Protein AF-K1SI61-F1 (afdb_monomer_lite)

Radius of gyration: 13.54 Å; chains: 1; bounding box: 35×21×30 Å

InterPro domains:
  IPR029069 HotDog domain superfamily [SSF54637] (3-64)

pLDDT: mean 97.37, std 1.2, range [92.94, 98.5]

Sequence (64 aa):
MSAKDAHYGGNLVDGAHMVHLFGDVATELLIMHDGDEGLFVAYDNVEFLAPVYAGDYIEAVGEI

Foldseek 3Di:
DAQVQQDDPPQWGDPVVVVVVVLVQQQVQCCVVPNGSDDDDDDPDDDDPDIDGHVDDDDDDDDD

Structure (mmCIF, N/CA/C/O backbone):
data_AF-K1SI61-F1
#
_entry.id   AF-K1SI61-F1
#
loop_
_atom_site.group_PDB
_atom_site.id
_atom_site.type_symbol
_atom_site.label_atom_id
_atom_site.label_alt_id
_atom_site.label_comp_id
_atom_site.label_asym_id
_atom_site.label_entity_id
_atom_site.label_seq_id
_atom_site.pdbx_PDB_ins_code
_atom_site.Cartn_x
_atom_site.Cartn_y
_atom_site.Cartn_z
_atom_site.occupancy
_atom_site.B_iso_or_equiv
_atom_site.auth_seq_id
_atom_site.auth_comp_id
_atom_site.auth_asym_id
_atom_site.auth_atom_id
_atom_site.pdbx_PDB_model_num
ATOM 1 N N . MET A 1 1 ? -0.414 2.785 -12.424 1.00 93.44 1 MET A N 1
ATOM 2 C CA . MET A 1 1 ? 1.002 2.957 -12.054 1.00 93.44 1 MET A CA 1
ATOM 3 C C . MET A 1 1 ? 1.680 3.876 -13.046 1.00 93.44 1 MET A C 1
ATOM 5 O O . MET A 1 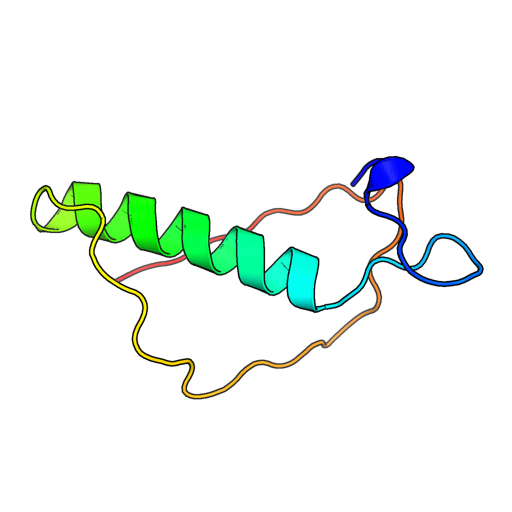1 ? 1.591 3.668 -14.248 1.00 93.44 1 MET A O 1
ATOM 9 N N . SER A 1 2 ? 2.323 4.923 -12.563 1.00 94.31 2 SER A N 1
ATOM 10 C CA . SER A 1 2 ? 3.048 5.921 -13.349 1.00 94.31 2 SER A CA 1
ATOM 11 C C . SER A 1 2 ? 4.558 5.783 -13.144 1.00 94.31 2 SER A C 1
ATOM 13 O O . SER A 1 2 ? 5.015 5.023 -12.296 1.00 94.31 2 SER A O 1
ATOM 15 N N . ALA A 1 3 ? 5.355 6.545 -13.899 1.00 95.56 3 ALA A N 1
ATOM 16 C CA . ALA A 1 3 ? 6.815 6.509 -13.783 1.00 95.56 3 ALA A CA 1
ATOM 17 C C . ALA A 1 3 ? 7.333 6.861 -12.374 1.00 95.56 3 ALA A C 1
ATOM 19 O O . ALA A 1 3 ? 8.416 6.422 -12.007 1.00 95.56 3 ALA A O 1
ATOM 20 N N . LYS A 1 4 ? 6.566 7.625 -11.581 1.00 96.75 4 LYS A N 1
ATOM 21 C C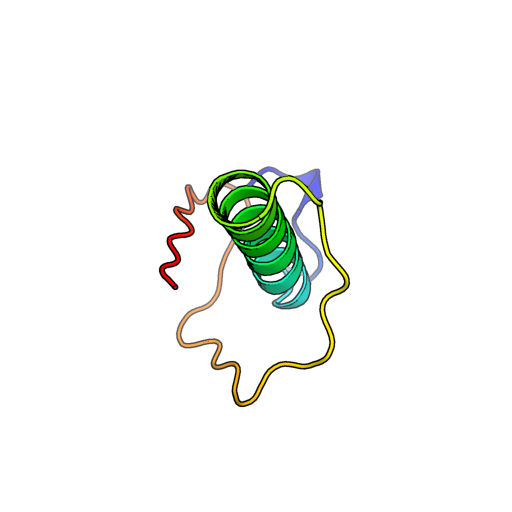A . LYS A 1 4 ? 6.929 7.976 -10.197 1.00 96.75 4 LYS A CA 1
ATOM 22 C C . LYS A 1 4 ? 6.798 6.797 -9.224 1.00 96.75 4 LYS A C 1
ATOM 24 O O . LYS A 1 4 ? 7.362 6.855 -8.141 1.00 96.75 4 LYS A O 1
ATOM 29 N N . ASP A 1 5 ? 6.022 5.782 -9.602 1.00 96.88 5 ASP A N 1
ATOM 30 C CA . ASP A 1 5 ? 5.715 4.627 -8.759 1.00 96.88 5 ASP A CA 1
ATOM 31 C C . ASP A 1 5 ? 6.749 3.504 -8.970 1.00 96.88 5 ASP A C 1
ATOM 33 O O . ASP A 1 5 ? 6.824 2.569 -8.179 1.00 96.88 5 ASP A O 1
ATOM 37 N N . ALA A 1 6 ? 7.585 3.597 -10.016 1.00 97.19 6 ALA A N 1
ATOM 38 C CA . ALA A 1 6 ? 8.730 2.710 -10.189 1.00 97.19 6 ALA A CA 1
ATOM 39 C C . ALA A 1 6 ? 9.736 2.912 -9.048 1.00 97.19 6 ALA A C 1
ATOM 41 O O . ALA A 1 6 ? 10.215 4.023 -8.819 1.00 97.19 6 ALA A O 1
ATOM 42 N N . HIS A 1 7 ? 10.092 1.818 -8.378 1.00 97.38 7 HIS A N 1
ATOM 43 C CA . HIS A 1 7 ? 10.998 1.836 -7.233 1.00 97.38 7 HIS A CA 1
ATOM 44 C C . HIS A 1 7 ? 12.351 1.202 -7.561 1.00 97.38 7 HIS A C 1
ATOM 46 O O . HIS A 1 7 ? 13.407 1.711 -7.183 1.00 97.38 7 HIS A O 1
ATOM 52 N N . TYR A 1 8 ? 12.330 0.087 -8.291 1.00 97.25 8 TYR A N 1
ATOM 53 C CA . TYR A 1 8 ? 13.522 -0.664 -8.662 1.00 97.25 8 TYR A CA 1
ATOM 54 C C . TYR A 1 8 ? 13.851 -0.503 -10.150 1.00 97.25 8 TYR A C 1
ATOM 56 O O . TYR A 1 8 ? 13.053 -0.026 -10.962 1.00 97.25 8 TYR A O 1
ATOM 64 N N . GLY A 1 9 ? 15.063 -0.925 -10.523 1.00 96.62 9 GLY A N 1
ATOM 65 C CA . GLY A 1 9 ? 15.503 -0.929 -11.917 1.00 96.62 9 GLY A CA 1
ATOM 66 C C . GLY A 1 9 ? 14.553 -1.721 -12.822 1.00 96.62 9 GLY A C 1
ATOM 67 O O . GLY A 1 9 ? 13.977 -2.724 -12.411 1.00 96.62 9 GLY A O 1
ATOM 68 N N . GLY A 1 10 ? 14.398 -1.268 -14.068 1.00 97.00 10 GLY A N 1
ATOM 69 C CA . GLY A 1 10 ? 13.492 -1.909 -15.026 1.00 97.00 10 GLY A CA 1
ATOM 70 C C . GLY A 1 10 ? 12.013 -1.574 -14.815 1.00 97.00 10 GLY A C 1
ATOM 71 O O . GLY A 1 10 ? 11.165 -2.377 -15.183 1.00 97.00 10 GLY A O 1
ATOM 72 N N . ASN A 1 11 ? 11.706 -0.399 -14.249 1.00 97.81 11 ASN A N 1
ATOM 73 C CA . ASN A 1 11 ? 10.344 0.091 -13.991 1.00 97.81 11 ASN A CA 1
ATOM 74 C C . ASN A 1 11 ? 9.533 -0.747 -12.988 1.00 97.81 11 ASN A C 1
ATOM 76 O O . ASN A 1 11 ? 8.310 -0.631 -12.957 1.00 97.81 11 ASN A O 1
ATOM 80 N N . LEU A 1 12 ? 10.190 -1.592 -12.191 1.00 98.25 12 LEU A N 1
ATOM 81 C CA . LEU A 1 12 ? 9.527 -2.455 -11.218 1.00 98.25 12 LEU A CA 1
ATOM 82 C C . LEU A 1 12 ? 9.037 -1.625 -10.020 1.00 98.25 12 LEU A C 1
ATOM 84 O O . LEU A 1 12 ? 9.809 -0.890 -9.398 1.00 98.25 12 LEU A O 1
ATOM 88 N N . VAL A 1 13 ? 7.752 -1.752 -9.709 1.00 98.50 13 VAL A N 1
ATOM 89 C CA . VAL A 1 13 ? 7.082 -1.134 -8.559 1.00 98.50 13 VAL A CA 1
ATOM 90 C C . VAL A 1 13 ? 7.282 -2.034 -7.339 1.00 98.50 13 VAL A C 1
ATOM 92 O O . VAL A 1 13 ? 7.279 -3.261 -7.456 1.00 98.50 13 VAL A O 1
ATOM 95 N N . ASP A 1 14 ? 7.506 -1.441 -6.168 1.00 97.88 14 ASP A N 1
ATOM 96 C CA . ASP A 1 14 ? 7.649 -2.209 -4.933 1.00 97.88 14 ASP A CA 1
ATOM 97 C C . ASP A 1 14 ? 6.299 -2.751 -4.423 1.00 97.88 14 ASP A C 1
ATOM 99 O O . ASP A 1 14 ? 5.223 -2.245 -4.742 1.00 97.88 14 ASP A O 1
ATOM 103 N N . GLY A 1 15 ? 6.355 -3.802 -3.603 1.00 97.31 15 GLY A N 1
ATOM 104 C CA . GLY A 1 15 ? 5.154 -4.381 -3.001 1.00 97.31 15 GLY A CA 1
ATOM 105 C C . GLY A 1 15 ? 4.484 -3.471 -1.964 1.00 97.31 15 GLY A C 1
ATOM 106 O O . GLY A 1 15 ? 3.274 -3.562 -1.769 1.00 97.31 15 GLY A O 1
ATOM 107 N N . ALA A 1 16 ? 5.230 -2.562 -1.327 1.00 97.56 16 ALA A N 1
ATOM 108 C CA . ALA A 1 16 ? 4.670 -1.637 -0.341 1.00 97.56 16 ALA A CA 1
ATOM 109 C C . ALA A 1 16 ? 3.671 -0.662 -0.986 1.00 97.56 16 ALA A C 1
ATOM 111 O O . ALA A 1 16 ? 2.686 -0.292 -0.354 1.00 97.56 16 ALA A O 1
ATOM 112 N N . HIS A 1 17 ? 3.849 -0.327 -2.266 1.00 97.81 17 HIS A N 1
ATOM 113 C CA . HIS A 1 17 ? 2.882 0.449 -3.031 1.00 97.81 17 HIS A CA 1
ATOM 114 C C . HIS A 1 17 ? 1.522 -0.258 -3.134 1.00 97.81 17 HIS A C 1
ATOM 116 O O . HIS A 1 17 ? 0.492 0.402 -3.045 1.00 97.81 17 HIS A O 1
ATOM 122 N N . MET A 1 18 ? 1.493 -1.592 -3.266 1.00 97.81 18 MET A N 1
ATOM 123 C CA . MET A 1 18 ? 0.227 -2.344 -3.245 1.00 97.81 18 MET A CA 1
ATOM 124 C C . MET A 1 18 ? -0.395 -2.333 -1.847 1.00 97.81 18 MET A C 1
ATOM 126 O O . MET A 1 18 ? -1.599 -2.158 -1.706 1.00 97.81 18 MET A O 1
ATOM 130 N N . VAL A 1 19 ? 0.433 -2.457 -0.807 1.00 97.75 19 VAL A N 1
ATOM 131 C CA . VAL A 1 19 ? -0.023 -2.417 0.591 1.00 97.75 19 VAL A CA 1
ATOM 132 C C . VAL A 1 19 ? -0.613 -1.048 0.951 1.00 97.75 19 VAL A C 1
ATOM 134 O O . VAL A 1 19 ? -1.586 -0.988 1.697 1.00 97.75 19 VAL A O 1
ATOM 137 N N . HIS A 1 20 ? -0.097 0.050 0.390 1.00 97.50 20 HIS A N 1
ATOM 138 C CA . HIS A 1 20 ? -0.725 1.366 0.544 1.00 97.50 20 HIS A CA 1
ATOM 139 C C . HIS A 1 20 ? -2.141 1.406 -0.044 1.00 97.50 20 HIS A C 1
ATOM 141 O O . HIS A 1 20 ? -3.043 1.899 0.624 1.00 97.50 20 HIS A O 1
ATOM 147 N N . LEU A 1 21 ? -2.362 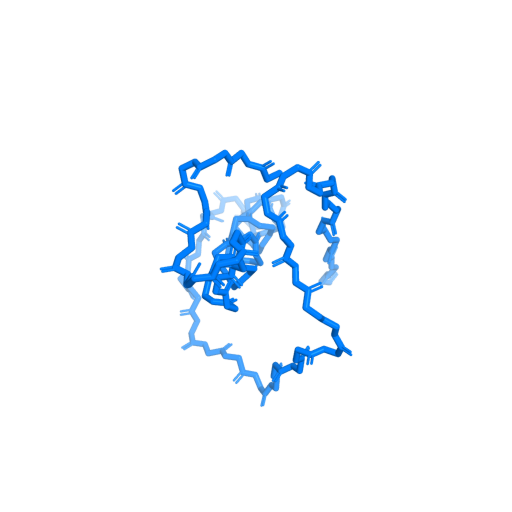0.823 -1.231 1.00 97.94 21 LEU A N 1
ATOM 148 C CA . LEU A 1 21 ? -3.710 0.735 -1.808 1.00 97.94 21 LEU A CA 1
ATOM 149 C C . LEU A 1 21 ? -4.663 -0.060 -0.907 1.00 97.94 21 LEU A C 1
ATOM 151 O O . LEU A 1 21 ? -5.818 0.321 -0.755 1.00 97.94 21 LEU A O 1
ATOM 155 N N . PHE A 1 22 ? -4.189 -1.144 -0.285 1.00 97.94 22 PHE A N 1
ATOM 156 C CA . PHE A 1 22 ? -5.005 -1.922 0.655 1.00 97.94 22 PHE A CA 1
ATOM 157 C C . PHE A 1 22 ? -5.372 -1.115 1.908 1.00 97.94 22 PHE A C 1
ATOM 159 O O . PHE A 1 22 ? -6.480 -1.261 2.418 1.00 97.94 22 PHE A O 1
ATOM 166 N N . GLY A 1 23 ? -4.476 -0.239 2.375 1.00 97.75 23 GLY A N 1
ATOM 167 C CA . GLY A 1 23 ? -4.758 0.702 3.460 1.00 97.75 23 GLY A CA 1
ATOM 168 C C . GLY A 1 23 ? -5.885 1.679 3.117 1.00 97.75 23 GLY A C 1
ATOM 169 O O . GLY A 1 23 ? -6.802 1.852 3.920 1.00 97.75 23 GLY A O 1
ATOM 170 N N . ASP A 1 24 ? -5.860 2.257 1.915 1.00 98.12 24 ASP A N 1
ATOM 171 C CA . ASP A 1 24 ? -6.912 3.170 1.445 1.00 98.12 24 ASP A CA 1
ATOM 172 C C . ASP A 1 24 ? -8.261 2.442 1.297 1.00 98.12 24 ASP A C 1
ATOM 174 O O . ASP A 1 24 ? -9.283 2.940 1.769 1.00 98.12 24 ASP A O 1
ATOM 178 N N . VAL A 1 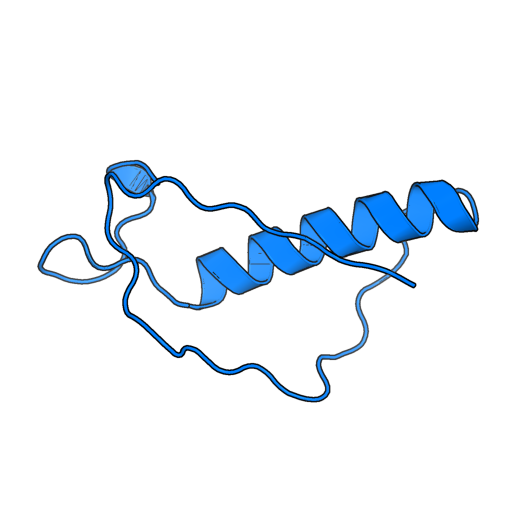25 ? -8.263 1.229 0.724 1.00 98.38 25 VAL A N 1
ATOM 179 C CA . VAL A 1 25 ? -9.472 0.389 0.608 1.00 98.38 25 VAL A CA 1
ATOM 180 C C . VAL A 1 25 ? -10.060 0.072 1.983 1.00 98.38 25 VAL A C 1
ATOM 182 O O . VAL A 1 25 ? -11.265 0.202 2.182 1.00 98.38 25 VAL A O 1
ATOM 185 N N . ALA A 1 26 ? -9.231 -0.321 2.952 1.00 97.81 26 ALA A N 1
ATOM 186 C CA . ALA A 1 26 ? -9.706 -0.587 4.307 1.00 97.81 26 ALA A CA 1
ATOM 187 C C . ALA A 1 26 ? -10.260 0.675 4.978 1.00 97.81 26 ALA A C 1
ATOM 189 O O . ALA A 1 26 ? -11.299 0.604 5.625 1.00 97.81 26 ALA A O 1
ATOM 190 N N . THR A 1 27 ? -9.608 1.823 4.787 1.00 98.00 27 THR A N 1
ATOM 191 C CA . THR A 1 27 ? -10.082 3.110 5.317 1.00 98.00 27 THR A CA 1
ATOM 192 C C . THR A 1 27 ? -11.483 3.431 4.790 1.00 98.00 27 THR A C 1
ATOM 194 O O . THR A 1 27 ? -12.371 3.759 5.572 1.00 98.00 27 THR A O 1
ATOM 197 N N . GLU A 1 28 ? -11.724 3.278 3.483 1.00 98.31 28 GLU A N 1
ATOM 198 C CA . GLU A 1 28 ? -13.054 3.489 2.893 1.00 98.31 28 GLU A CA 1
ATOM 199 C C . GLU A 1 28 ? -14.100 2.517 3.464 1.00 98.31 28 GLU A C 1
ATOM 201 O O . GLU A 1 28 ? -15.200 2.941 3.829 1.00 98.31 28 GLU A O 1
ATOM 206 N N . LEU A 1 29 ? -13.752 1.233 3.602 1.00 98.31 29 LEU A N 1
ATOM 207 C CA . LEU A 1 29 ? -14.641 0.225 4.187 1.00 98.31 29 LEU A CA 1
ATOM 208 C C . LEU A 1 29 ? -15.018 0.559 5.637 1.00 98.31 29 LEU A C 1
ATOM 210 O O . LEU A 1 29 ? -16.189 0.433 6.000 1.00 98.31 29 LEU A O 1
ATOM 214 N N . LEU A 1 30 ? -14.064 1.018 6.451 1.00 98.06 30 LEU A N 1
ATOM 215 C CA . LEU A 1 30 ? -14.316 1.403 7.842 1.00 98.06 30 LEU A CA 1
ATOM 216 C C . LEU A 1 30 ? -15.198 2.656 7.927 1.00 98.06 30 LEU A C 1
ATOM 218 O O . LEU A 1 30 ? -16.222 2.625 8.613 1.00 98.06 30 LEU A O 1
ATOM 222 N N . ILE A 1 31 ? -14.930 3.680 7.105 1.00 98.12 31 ILE A N 1
ATOM 223 C CA . ILE A 1 31 ? -15.794 4.869 7.014 1.00 98.12 31 ILE A CA 1
ATOM 224 C C . ILE A 1 31 ? -17.235 4.464 6.679 1.00 98.12 31 ILE A C 1
ATOM 226 O O . ILE A 1 31 ? -18.183 4.986 7.269 1.00 98.12 31 ILE A O 1
ATOM 230 N N . MET A 1 32 ? -17.425 3.537 5.736 1.00 98.12 32 MET A N 1
ATOM 231 C CA . MET A 1 32 ? -18.757 3.061 5.353 1.00 98.12 32 MET A CA 1
ATOM 232 C C . MET A 1 32 ? -19.444 2.243 6.452 1.00 98.12 32 MET A C 1
ATOM 234 O O . MET A 1 32 ? -20.672 2.281 6.559 1.00 98.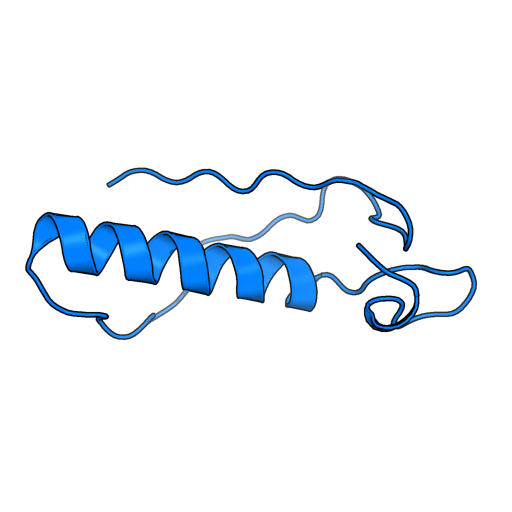12 32 MET A O 1
ATOM 238 N N . HIS A 1 33 ? -18.677 1.487 7.234 1.00 97.19 33 HIS A N 1
ATOM 239 C CA . HIS A 1 33 ? -19.199 0.552 8.224 1.00 97.19 33 HIS A CA 1
ATOM 240 C C . HIS A 1 33 ? -19.530 1.208 9.567 1.00 97.19 33 HIS A C 1
ATOM 242 O O . HIS A 1 33 ? -20.607 0.956 10.114 1.00 97.19 33 HIS A O 1
ATOM 248 N N . ASP A 1 34 ? -18.640 2.046 10.102 1.00 96.44 34 ASP A N 1
ATOM 249 C CA . ASP A 1 34 ? -18.795 2.653 11.431 1.00 96.44 34 ASP A CA 1
ATOM 250 C C . ASP A 1 34 ? -18.573 4.174 11.481 1.00 96.44 34 ASP A C 1
ATOM 252 O O . ASP A 1 34 ? -18.817 4.790 12.524 1.00 96.44 34 ASP A O 1
ATOM 256 N N . GLY A 1 35 ? -18.251 4.803 10.345 1.00 97.88 35 GLY A N 1
ATOM 257 C CA . GLY A 1 35 ? -18.152 6.258 10.219 1.00 97.88 35 GLY A CA 1
ATOM 258 C C . GLY A 1 35 ? -16.800 6.848 10.621 1.00 97.88 35 GLY A C 1
ATOM 259 O O . GLY A 1 35 ? -16.715 8.073 10.741 1.00 97.88 35 GLY A O 1
ATOM 260 N N . ASP A 1 36 ? -15.773 6.019 10.824 1.00 97.69 36 ASP A N 1
ATOM 261 C CA . ASP A 1 36 ? -14.411 6.436 11.170 1.00 97.69 36 ASP A CA 1
ATOM 262 C C . ASP A 1 36 ? -13.375 5.838 10.200 1.00 97.69 36 ASP A C 1
ATOM 264 O O . ASP A 1 36 ? -13.603 4.811 9.569 1.00 97.69 36 ASP A O 1
ATOM 268 N N . GLU A 1 37 ? -12.221 6.490 10.060 1.00 97.38 37 GLU A N 1
ATOM 269 C CA . GLU A 1 37 ? -11.121 6.004 9.211 1.00 97.38 37 GLU A CA 1
ATOM 270 C C . GLU A 1 37 ? -10.453 4.744 9.792 1.00 97.38 37 GLU A C 1
ATOM 272 O O . GLU A 1 37 ? -9.876 3.939 9.058 1.00 97.38 37 GLU A O 1
ATOM 277 N N . GLY A 1 38 ? -10.541 4.561 11.112 1.00 94.88 38 GLY A N 1
ATOM 278 C CA . GLY A 1 38 ? -9.906 3.474 11.833 1.00 94.88 38 GLY A CA 1
ATOM 279 C C . GLY A 1 38 ? -8.378 3.558 11.849 1.00 94.88 38 GLY A C 1
ATOM 280 O O . GLY A 1 38 ? -7.743 4.482 11.343 1.00 94.88 38 GLY A O 1
ATOM 281 N N . LEU A 1 39 ? -7.753 2.565 12.483 1.00 95.38 39 LEU A N 1
ATOM 282 C CA . LEU A 1 39 ? -6.301 2.397 12.481 1.00 95.38 39 LEU A CA 1
ATOM 283 C C . LEU A 1 39 ? -5.962 0.957 12.119 1.00 95.38 39 LEU A C 1
ATOM 285 O O . LEU A 1 39 ? -6.334 0.021 12.828 1.00 95.38 39 LEU A O 1
ATOM 289 N N . PHE A 1 40 ? -5.227 0.791 11.021 1.00 93.81 40 PHE A N 1
ATOM 290 C CA . PHE A 1 40 ? -4.810 -0.516 10.528 1.00 93.81 40 PHE A CA 1
ATOM 291 C C . PHE A 1 40 ? -3.850 -1.176 11.531 1.00 93.81 40 PHE A C 1
ATOM 293 O O . PHE A 1 40 ? -2.738 -0.695 11.752 1.00 93.81 40 PHE A O 1
ATOM 300 N N . VAL A 1 41 ? -4.280 -2.272 12.164 1.00 96.81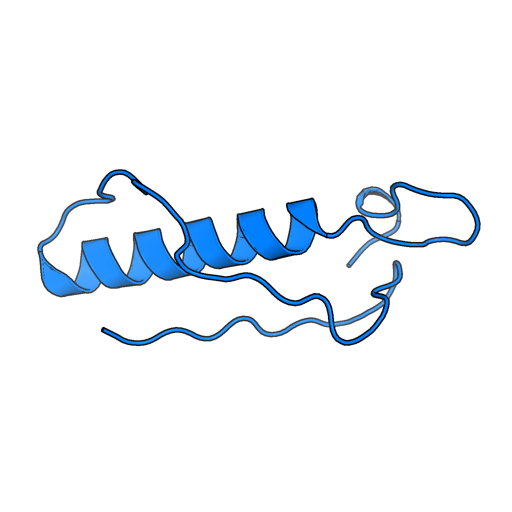 41 VAL A N 1
ATOM 301 C CA . VAL A 1 41 ? -3.508 -2.929 13.235 1.00 96.81 41 VAL A CA 1
ATOM 302 C C . VAL A 1 41 ? -2.405 -3.820 12.671 1.00 96.81 41 VAL A C 1
ATOM 304 O O . VAL A 1 41 ? -1.251 -3.717 13.084 1.00 96.81 41 VAL A O 1
ATOM 307 N N . ALA A 1 42 ? -2.763 -4.728 11.765 1.00 97.00 42 ALA A N 1
ATOM 308 C CA . ALA A 1 42 ? -1.851 -5.709 11.193 1.00 97.00 42 ALA A CA 1
ATOM 309 C C . ALA A 1 42 ? -2.459 -6.359 9.947 1.00 97.00 42 ALA A C 1
ATOM 311 O O . ALA A 1 42 ? -3.670 -6.319 9.743 1.00 97.00 42 ALA A O 1
ATOM 312 N N . TYR A 1 43 ? -1.602 -7.009 9.164 1.00 97.38 43 TYR A N 1
ATOM 313 C CA . TYR A 1 43 ? -1.998 -7.987 8.158 1.00 97.38 43 TYR A CA 1
ATOM 314 C C . TYR A 1 43 ? -1.744 -9.392 8.705 1.00 97.38 43 TYR A C 1
ATOM 316 O O . TYR A 1 43 ? -0.680 -9.633 9.278 1.00 97.38 43 TYR A O 1
ATOM 324 N N . ASP A 1 44 ? -2.670 -10.321 8.468 1.00 97.88 44 ASP A N 1
ATOM 325 C CA . ASP A 1 44 ? -2.445 -11.739 8.775 1.00 97.88 44 ASP A CA 1
ATOM 326 C C . ASP A 1 44 ? -1.500 -12.391 7.754 1.00 97.88 44 ASP A C 1
ATOM 328 O O . ASP A 1 44 ? -0.594 -13.139 8.122 1.00 97.88 44 ASP A O 1
ATOM 332 N N . ASN A 1 45 ? -1.689 -12.097 6.463 1.00 97.81 45 ASN A N 1
ATOM 333 C CA . ASN A 1 45 ? -0.854 -12.593 5.370 1.00 97.81 45 ASN A CA 1
ATOM 334 C C . ASN A 1 45 ? -0.893 -11.635 4.169 1.00 97.81 45 ASN A C 1
ATOM 336 O O . ASN A 1 45 ? -1.939 -11.064 3.865 1.00 97.81 45 ASN A O 1
ATOM 340 N N . VAL A 1 46 ? 0.234 -11.495 3.467 1.00 97.75 46 VAL A N 1
ATOM 341 C CA . VAL A 1 46 ? 0.342 -10.735 2.213 1.00 97.75 46 VAL A CA 1
ATOM 342 C C . VAL A 1 46 ? 1.220 -11.518 1.243 1.00 97.75 46 VAL A C 1
ATOM 344 O O . VAL A 1 46 ? 2.366 -11.837 1.558 1.00 97.75 46 VAL A O 1
ATOM 347 N N . GLU A 1 47 ? 0.703 -11.787 0.045 1.00 98.12 47 GLU A N 1
ATOM 348 C CA . GLU A 1 47 ? 1.414 -12.525 -1.000 1.00 98.12 47 GLU A CA 1
ATOM 349 C C . GLU A 1 47 ? 1.507 -11.702 -2.287 1.00 98.12 47 GLU A C 1
ATOM 351 O O . GLU A 1 47 ? 0.503 -11.294 -2.869 1.00 98.12 47 GLU A O 1
ATOM 356 N N . PHE A 1 48 ? 2.732 -11.492 -2.771 1.00 97.75 48 PHE A N 1
ATOM 357 C CA . PHE A 1 48 ? 2.990 -10.844 -4.056 1.00 97.75 48 PHE A CA 1
ATOM 358 C C . PHE A 1 48 ? 3.129 -11.911 -5.144 1.00 97.75 48 PHE A C 1
ATOM 360 O O . PHE A 1 48 ? 4.208 -12.460 -5.361 1.00 97.75 48 PHE A O 1
ATOM 367 N N . LEU A 1 49 ? 2.015 -12.228 -5.808 1.00 98.00 49 LEU A N 1
ATOM 368 C CA . LEU A 1 49 ? 1.930 -13.342 -6.764 1.00 98.00 49 LEU A CA 1
ATOM 369 C C . LEU A 1 49 ? 2.506 -13.017 -8.153 1.00 98.00 49 LEU A C 1
ATOM 371 O O . LEU A 1 49 ? 2.847 -13.928 -8.907 1.00 98.00 49 LEU A O 1
ATOM 375 N N . ALA A 1 50 ? 2.610 -11.733 -8.500 1.00 98.25 50 ALA A N 1
ATOM 376 C CA . ALA A 1 50 ? 3.138 -11.261 -9.775 1.00 98.25 50 ALA A CA 1
ATOM 377 C C . ALA A 1 50 ? 3.850 -9.904 -9.611 1.00 98.25 50 ALA A C 1
ATOM 379 O O . ALA A 1 50 ? 3.481 -9.129 -8.725 1.00 98.25 50 ALA A O 1
ATOM 380 N N . PRO A 1 51 ? 4.865 -9.601 -10.444 1.00 98.00 51 PRO A N 1
ATOM 381 C CA . PRO A 1 51 ? 5.490 -8.283 -10.462 1.00 98.00 51 PRO A CA 1
ATOM 382 C C . PRO A 1 51 ? 4.538 -7.229 -11.041 1.00 98.00 51 PRO A C 1
ATOM 384 O O . PRO A 1 51 ? 3.757 -7.522 -11.944 1.00 98.00 51 PRO A O 1
ATOM 387 N N . VAL A 1 52 ? 4.663 -5.995 -10.552 1.00 98.44 52 VAL A N 1
ATOM 388 C CA . VAL A 1 52 ? 3.930 -4.822 -11.046 1.00 98.44 52 VAL A CA 1
ATOM 389 C C . VAL A 1 52 ? 4.928 -3.816 -11.602 1.00 98.44 52 VAL A C 1
ATOM 391 O O . VAL A 1 52 ? 5.979 -3.576 -11.004 1.00 98.44 52 VAL A O 1
ATOM 394 N N . TYR A 1 53 ? 4.606 -3.209 -12.737 1.00 98.44 53 TYR A N 1
ATOM 395 C CA . TYR A 1 53 ? 5.469 -2.261 -13.429 1.00 98.44 53 TYR A CA 1
ATOM 396 C C . TYR A 1 53 ? 4.798 -0.898 -13.606 1.00 98.44 53 TYR A C 1
ATOM 398 O O . TYR A 1 53 ? 3.573 -0.752 -13.619 1.00 98.44 53 TYR A O 1
ATOM 406 N N . ALA A 1 54 ? 5.612 0.144 -13.775 1.00 98.25 54 ALA A N 1
ATOM 407 C CA . ALA A 1 54 ? 5.098 1.437 -14.205 1.00 98.25 54 ALA A CA 1
ATOM 408 C C . ALA A 1 54 ? 4.404 1.307 -15.572 1.00 98.25 54 ALA A C 1
ATOM 410 O O . ALA A 1 54 ? 4.954 0.732 -16.510 1.00 98.25 54 ALA A O 1
ATOM 411 N N . GLY A 1 55 ? 3.208 1.883 -15.684 1.00 98.00 55 GLY A N 1
ATOM 412 C CA . GLY A 1 55 ? 2.298 1.728 -16.819 1.00 98.00 55 GLY A CA 1
ATOM 413 C C . GLY A 1 55 ? 1.116 0.799 -16.532 1.00 98.00 55 GLY A C 1
ATOM 414 O O . GLY A 1 55 ? 0.077 0.955 -17.172 1.00 98.00 55 GLY A O 1
ATOM 415 N N . ASP A 1 56 ? 1.227 -0.098 -15.548 1.00 98.31 56 ASP A N 1
ATOM 416 C CA . ASP A 1 56 ? 0.152 -1.040 -15.229 1.00 98.31 56 ASP A CA 1
ATOM 417 C C . ASP A 1 56 ? -1.068 -0.333 -14.630 1.00 98.31 56 ASP A C 1
ATOM 419 O O . ASP A 1 56 ? -0.949 0.607 -13.836 1.00 98.31 56 ASP A O 1
ATOM 423 N N . TYR A 1 57 ? -2.257 -0.812 -14.988 1.00 98.06 57 TYR A N 1
ATOM 424 C CA . TYR A 1 57 ? -3.513 -0.437 -14.345 1.00 98.06 57 TYR A CA 1
ATOM 425 C C . TYR A 1 57 ? -3.854 -1.504 -13.310 1.00 98.06 57 TYR A C 1
ATOM 427 O O . TYR A 1 57 ? -3.895 -2.686 -13.637 1.00 98.06 57 TYR A O 1
ATOM 435 N N . ILE A 1 58 ? -4.066 -1.073 -12.069 1.00 97.62 58 ILE A N 1
ATOM 436 C CA . ILE A 1 58 ? -4.299 -1.946 -10.919 1.00 97.62 58 ILE A CA 1
ATOM 437 C C . ILE A 1 58 ? -5.673 -1.626 -10.345 1.00 97.62 58 ILE A C 1
ATOM 439 O O . ILE A 1 58 ? -6.043 -0.458 -10.234 1.00 97.62 58 ILE A O 1
ATOM 443 N N . GLU A 1 59 ? -6.397 -2.674 -9.978 1.00 98.19 59 GLU A N 1
ATOM 444 C CA . GLU A 1 59 ? -7.639 -2.611 -9.220 1.00 98.19 59 GLU A CA 1
ATOM 445 C C . GLU A 1 59 ? -7.386 -3.241 -7.846 1.00 98.19 59 GLU A C 1
ATOM 447 O O . GLU A 1 59 ? -6.755 -4.296 -7.754 1.00 98.19 59 GLU A O 1
ATOM 452 N N . ALA A 1 60 ? -7.841 -2.578 -6.784 1.00 98.00 60 ALA A N 1
ATOM 453 C CA . ALA A 1 60 ? -7.800 -3.086 -5.419 1.00 98.00 60 ALA A CA 1
ATOM 454 C C . ALA A 1 60 ? -9.238 -3.182 -4.906 1.00 98.00 60 ALA A C 1
ATOM 456 O O . ALA A 1 60 ? -9.998 -2.222 -5.011 1.00 98.00 60 ALA A O 1
ATOM 457 N N . VAL A 1 61 ? -9.608 -4.348 -4.383 1.00 98.12 61 VAL A N 1
ATOM 458 C CA . VAL A 1 61 ? -10.957 -4.648 -3.891 1.00 98.12 61 VAL A CA 1
ATOM 459 C C . VAL A 1 61 ? -10.864 -5.224 -2.484 1.00 98.12 61 VAL A C 1
ATOM 461 O O . VAL A 1 61 ? -9.909 -5.935 -2.171 1.00 98.12 61 VAL A O 1
ATOM 464 N N . GLY A 1 62 ? -11.850 -4.923 -1.645 1.00 97.31 62 GLY A N 1
ATOM 465 C CA . GLY A 1 62 ? -11.935 -5.418 -0.274 1.00 97.31 62 GLY A CA 1
ATOM 466 C C . GLY A 1 62 ? -13.385 -5.562 0.179 1.00 97.31 62 GLY A C 1
ATOM 467 O O . GLY A 1 62 ? -14.291 -4.987 -0.422 1.00 97.31 62 GLY A O 1
ATOM 468 N N . GLU A 1 63 ? -13.587 -6.344 1.234 1.00 97.31 63 GLU A N 1
ATOM 469 C CA . GLU A 1 63 ? -14.881 -6.595 1.869 1.00 97.31 63 GLU A CA 1
ATOM 470 C C . GLU A 1 63 ? -14.695 -6.806 3.378 1.00 97.31 63 GLU A C 1
ATOM 472 O O . GLU A 1 63 ? -13.596 -7.155 3.820 1.00 97.31 63 GLU A O 1
ATOM 477 N N . ILE A 1 64 ? -15.766 -6.586 4.149 1.00 92.94 64 ILE A N 1
ATOM 478 C CA . ILE A 1 64 ? -15.851 -6.780 5.607 1.00 92.94 64 ILE A CA 1
ATOM 479 C C . ILE A 1 64 ? -17.201 -7.380 5.998 1.00 92.94 64 ILE A C 1
ATOM 481 O O . ILE A 1 64 ? -18.204 -7.081 5.307 1.00 92.94 64 ILE A O 1
#

Secondary structure (DSSP, 8-state):
--GGGEEETTTEEPHHHHHHHHHHHHHHHHHHHHSS-------S-----S--BTT---------

Organism: NCBI:txid408170